Protein AF-A0A2D5G369-F1 (afdb_monomer_lite)

Foldseek 3Di:
DPQFWDWDDDPPDDIDIAGHPAG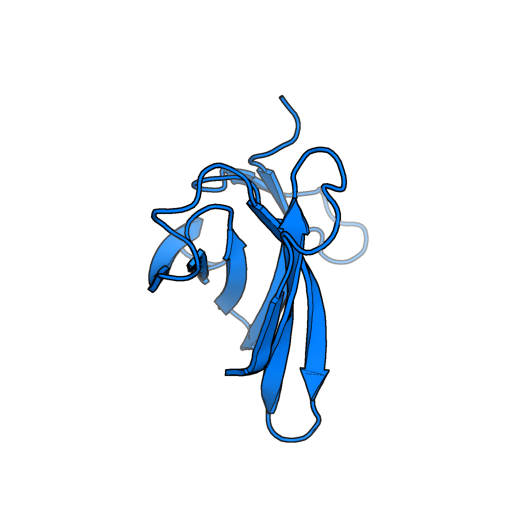WAEWDDPDPFWIWTFGAQGIWIAGNPVSDIDDDDGDCNVPPQKGWHYWDQDPVRKIKTKMAGPVRPPPPMDIDID

Secondary structure (DSSP, 8-state):
--TTEEEE--TTSPPEEEE-SS---EEEESSSSEEEEEETTEEEEEETTT--EEEEEESSTT-TTEEEEEEEE-TTS-EEEEEEETT--TT---EEE-

Structure (mmCIF, N/CA/C/O backbone):
data_AF-A0A2D5G369-F1
#
_entry.id   AF-A0A2D5G369-F1
#
loop_
_atom_site.group_PDB
_atom_site.id
_atom_site.type_symbol
_atom_site.label_atom_id
_atom_site.label_alt_id
_atom_site.label_comp_id
_atom_site.label_asym_id
_atom_site.label_entity_id
_atom_site.label_seq_id
_atom_site.pdbx_PDB_ins_code
_atom_site.Cartn_x
_atom_site.Cartn_y
_atom_site.Cartn_z
_atom_site.occupancy
_atom_site.B_iso_or_equiv
_atom_site.auth_seq_id
_atom_site.auth_comp_id
_atom_site.auth_asym_id
_atom_site.auth_atom_id
_atom_site.pdbx_PDB_model_num
ATOM 1 N N . MET A 1 1 ? 12.520 10.740 10.731 1.00 44.47 1 MET A N 1
ATOM 2 C CA . MET A 1 1 ? 11.571 9.669 11.109 1.00 44.47 1 MET A CA 1
ATOM 3 C C . MET A 1 1 ? 11.632 8.601 10.031 1.00 44.47 1 MET A C 1
ATOM 5 O O . MET A 1 1 ? 11.590 8.969 8.868 1.00 44.47 1 MET A O 1
ATOM 9 N N . LEU A 1 2 ? 11.790 7.324 10.395 1.00 50.22 2 LEU A N 1
ATOM 10 C CA . LEU A 1 2 ? 11.989 6.199 9.460 1.00 50.22 2 LEU A CA 1
ATOM 11 C C . LEU A 1 2 ? 10.757 5.868 8.590 1.00 50.22 2 LEU A C 1
ATOM 13 O O . LEU A 1 2 ? 10.830 5.028 7.705 1.00 50.22 2 LEU A O 1
ATOM 17 N N . ASN A 1 3 ? 9.622 6.515 8.842 1.00 64.69 3 ASN A N 1
ATOM 18 C CA . ASN A 1 3 ? 8.307 5.994 8.476 1.00 64.69 3 ASN A CA 1
ATOM 19 C C . ASN A 1 3 ? 7.834 6.429 7.081 1.00 64.69 3 ASN A C 1
ATOM 21 O O . ASN A 1 3 ? 6.634 6.465 6.848 1.00 64.69 3 ASN A O 1
ATOM 25 N N . SER A 1 4 ? 8.721 6.864 6.185 1.00 84.50 4 SER A N 1
ATOM 26 C CA . SER A 1 4 ? 8.319 7.422 4.878 1.00 84.50 4 SER A CA 1
ATOM 27 C C . SER A 1 4 ? 9.407 7.261 3.815 1.00 84.50 4 SER A C 1
ATOM 29 O O . SER A 1 4 ? 9.600 8.148 2.990 1.00 84.50 4 SER A O 1
ATOM 31 N N . LYS A 1 5 ? 10.179 6.171 3.870 1.00 91.62 5 LYS A N 1
ATOM 32 C CA . LYS A 1 5 ? 11.198 5.842 2.866 1.00 91.62 5 LYS A CA 1
ATOM 33 C C . LYS A 1 5 ? 10.952 4.431 2.336 1.00 91.62 5 LYS A C 1
ATOM 35 O O . LYS A 1 5 ? 10.680 3.524 3.119 1.00 91.62 5 LYS A O 1
ATOM 40 N N . PHE A 1 6 ? 11.07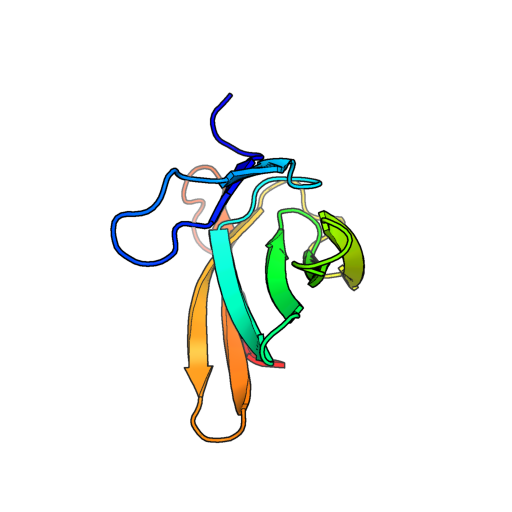7 4.257 1.028 1.00 92.25 6 PHE A N 1
ATOM 41 C CA . PHE A 1 6 ? 11.118 2.970 0.348 1.00 92.25 6 PHE A CA 1
ATOM 42 C C . PHE A 1 6 ? 12.563 2.705 -0.066 1.00 92.25 6 PHE A C 1
ATOM 44 O O . PHE A 1 6 ? 13.195 3.542 -0.714 1.00 92.25 6 PHE A O 1
ATOM 51 N N . TYR A 1 7 ? 13.090 1.556 0.337 1.00 92.19 7 TYR A N 1
ATOM 52 C CA . TYR A 1 7 ? 14.463 1.158 0.055 1.00 92.19 7 TYR A CA 1
ATOM 53 C C . TYR A 1 7 ? 14.447 0.127 -1.067 1.00 92.19 7 TYR A C 1
ATOM 55 O O . TYR A 1 7 ? 13.914 -0.968 -0.903 1.00 92.19 7 TYR A O 1
ATOM 63 N N . GLU A 1 8 ? 15.024 0.481 -2.208 1.00 92.00 8 GLU A N 1
ATOM 64 C CA . GLU A 1 8 ? 15.234 -0.435 -3.321 1.00 92.00 8 GLU A CA 1
ATOM 65 C C . GLU A 1 8 ? 16.698 -0.864 -3.320 1.00 92.00 8 GLU A C 1
ATOM 67 O O . GLU A 1 8 ? 17.605 -0.038 -3.414 1.00 92.00 8 GLU A O 1
ATOM 72 N N . GLN A 1 9 ? 16.931 -2.167 -3.225 1.00 91.88 9 GLN A N 1
ATOM 73 C CA . GLN A 1 9 ? 18.254 -2.754 -3.364 1.00 91.88 9 GLN A CA 1
ATOM 74 C C . GLN A 1 9 ? 18.163 -3.942 -4.317 1.00 91.88 9 GLN A C 1
ATOM 76 O O . GLN A 1 9 ? 17.307 -4.811 -4.157 1.00 91.88 9 GLN A O 1
ATOM 81 N N . ILE A 1 10 ? 19.037 -3.948 -5.319 1.00 88.31 10 ILE A N 1
ATOM 82 C CA . ILE A 1 10 ? 19.153 -5.015 -6.311 1.00 88.31 10 ILE A CA 1
ATOM 83 C C . ILE A 1 10 ? 20.476 -5.722 -6.033 1.00 88.31 10 ILE A C 1
ATOM 85 O O . ILE A 1 10 ? 21.536 -5.118 -6.200 1.00 88.31 10 ILE A O 1
ATOM 89 N N . ASP A 1 11 ? 20.404 -6.978 -5.594 1.00 90.25 11 ASP A N 1
ATOM 90 C CA . ASP A 1 11 ? 21.564 -7.783 -5.196 1.00 90.25 11 ASP A CA 1
ATOM 91 C C . ASP A 1 11 ? 22.504 -7.002 -4.245 1.00 90.25 11 ASP A C 1
ATOM 93 O O . ASP A 1 11 ? 22.053 -6.376 -3.282 1.00 90.25 11 ASP A O 1
ATOM 97 N N . ASP A 1 12 ? 23.807 -6.993 -4.533 1.00 90.81 12 ASP A N 1
ATOM 98 C CA . ASP A 1 12 ? 24.835 -6.309 -3.741 1.00 90.81 12 ASP A CA 1
ATOM 99 C C . ASP A 1 12 ? 25.092 -4.855 -4.195 1.00 90.81 12 ASP A C 1
ATOM 101 O O . ASP A 1 12 ? 26.123 -4.261 -3.868 1.00 90.81 12 ASP A O 1
ATOM 105 N N . GLN A 1 13 ? 24.184 -4.260 -4.975 1.00 92.62 13 GLN A N 1
ATOM 106 C CA . GLN A 1 13 ? 24.302 -2.858 -5.386 1.00 92.62 13 GLN A CA 1
ATOM 107 C C . GLN A 1 13 ? 23.965 -1.899 -4.236 1.00 92.62 13 GLN A C 1
ATOM 109 O O . GLN A 1 13 ? 23.379 -2.272 -3.218 1.00 92.62 13 GLN A O 1
ATOM 114 N N . SER A 1 14 ? 24.320 -0.624 -4.412 1.00 92.81 14 SER A N 1
ATOM 115 C CA . SER A 1 14 ? 23.944 0.434 -3.474 1.00 92.81 14 SER A CA 1
ATOM 116 C C . SER A 1 14 ? 22.426 0.555 -3.347 1.00 92.81 14 SER A C 1
ATOM 118 O O . SER A 1 14 ? 21.717 0.557 -4.352 1.00 92.81 14 SER A O 1
ATOM 120 N N . THR A 1 15 ? 21.937 0.735 -2.121 1.00 93.75 15 THR A N 1
ATOM 121 C CA . THR A 1 15 ? 20.518 0.980 -1.854 1.00 93.75 15 THR A CA 1
ATOM 122 C C . THR A 1 15 ? 20.084 2.343 -2.391 1.00 93.75 15 THR A C 1
ATOM 124 O O . THR A 1 15 ? 20.609 3.381 -1.981 1.00 93.75 15 THR A O 1
ATOM 127 N N . ASN A 1 16 ? 19.072 2.343 -3.253 1.00 92.19 16 ASN A N 1
ATOM 128 C CA . ASN A 1 16 ? 18.342 3.542 -3.637 1.00 92.19 16 ASN A CA 1
ATOM 129 C C . ASN A 1 16 ? 17.278 3.845 -2.579 1.00 92.19 16 ASN A C 1
ATOM 131 O O . ASN A 1 16 ? 16.574 2.951 -2.106 1.00 92.19 16 ASN A O 1
ATOM 135 N N . ILE A 1 17 ? 17.150 5.120 -2.218 1.00 93.31 17 ILE A N 1
ATOM 136 C CA . ILE A 1 17 ? 16.156 5.591 -1.252 1.00 93.31 17 ILE A CA 1
ATOM 137 C C . ILE A 1 17 ? 15.146 6.452 -1.998 1.00 93.31 17 ILE A C 1
ATOM 139 O O . ILE A 1 17 ? 15.519 7.435 -2.637 1.00 93.31 17 ILE A O 1
ATOM 143 N N . ILE A 1 18 ? 13.874 6.084 -1.897 1.00 94.38 18 ILE A N 1
ATOM 144 C CA . ILE A 1 18 ? 12.747 6.795 -2.498 1.00 94.38 18 ILE A CA 1
ATOM 145 C C . ILE A 1 18 ? 11.863 7.305 -1.365 1.00 94.38 18 ILE A C 1
ATOM 147 O O . ILE A 1 18 ? 11.606 6.592 -0.395 1.00 94.38 18 ILE A O 1
ATOM 151 N N . ASP A 1 19 ? 11.389 8.537 -1.472 1.00 94.12 19 ASP A N 1
ATOM 152 C CA . ASP A 1 19 ? 10.488 9.110 -0.475 1.00 94.12 19 ASP A CA 1
ATOM 153 C C . ASP A 1 19 ? 9.081 8.552 -0.674 1.00 94.12 19 ASP A C 1
ATOM 155 O O . ASP A 1 19 ? 8.567 8.569 -1.789 1.00 94.12 19 ASP A O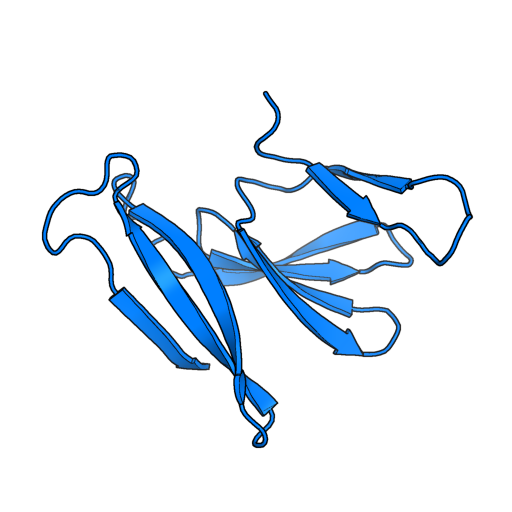 1
ATOM 159 N N . CYS A 1 20 ? 8.463 8.046 0.393 1.00 93.31 20 CYS A N 1
ATOM 160 C CA . CYS A 1 20 ? 7.074 7.597 0.375 1.00 93.31 20 CYS A CA 1
ATOM 161 C C . CYS A 1 20 ? 6.132 8.759 0.711 1.00 93.31 20 CYS A C 1
ATOM 163 O O . CYS A 1 20 ? 6.465 9.571 1.580 1.00 93.31 20 CYS A O 1
ATOM 165 N N . PRO A 1 21 ? 4.915 8.785 0.139 1.00 93.38 21 PRO A N 1
ATOM 166 C CA . PRO A 1 21 ? 3.899 9.786 0.470 1.00 93.38 21 PRO A CA 1
ATOM 167 C C . PRO A 1 21 ? 3.362 9.642 1.905 1.00 93.38 21 PRO A C 1
ATOM 169 O O . PRO A 1 21 ? 2.757 10.568 2.436 1.00 93.38 21 PRO A O 1
ATOM 172 N N . GLY A 1 22 ? 3.629 8.512 2.567 1.00 91.94 22 GLY A N 1
ATOM 173 C CA . GLY A 1 22 ? 3.254 8.263 3.953 1.00 91.94 22 GLY A CA 1
ATOM 174 C C . GLY A 1 22 ? 3.888 6.990 4.513 1.00 91.94 22 GLY A C 1
ATOM 175 O O . GLY A 1 22 ? 4.854 6.457 3.961 1.00 91.94 22 GLY A O 1
ATOM 176 N N . MET A 1 23 ? 3.330 6.494 5.620 1.00 92.38 23 MET A N 1
ATOM 177 C CA . MET A 1 23 ? 3.774 5.248 6.251 1.00 92.38 23 MET A CA 1
ATOM 178 C C . MET A 1 23 ? 3.391 4.037 5.410 1.00 92.38 23 MET A C 1
ATOM 180 O O . MET A 1 23 ? 2.247 3.600 5.441 1.00 92.38 23 MET A O 1
ATOM 184 N N . ALA A 1 24 ? 4.369 3.493 4.689 1.00 93.62 24 ALA A N 1
ATOM 185 C CA . ALA A 1 24 ? 4.237 2.234 3.972 1.00 93.62 24 ALA A CA 1
ATOM 186 C C . ALA A 1 24 ? 4.598 1.047 4.878 1.00 93.62 24 ALA A C 1
ATOM 188 O O . ALA A 1 24 ? 5.510 1.140 5.701 1.00 93.62 24 ALA A O 1
ATOM 189 N N . SER A 1 25 ? 3.888 -0.067 4.729 1.00 93.25 25 SER A N 1
ATOM 190 C CA . SER A 1 25 ? 4.077 -1.269 5.569 1.00 93.25 25 SER A CA 1
ATOM 191 C C . SER A 1 25 ? 4.007 -2.583 4.797 1.00 93.25 25 SER A C 1
ATOM 193 O O . SER A 1 25 ? 4.607 -3.572 5.207 1.00 93.25 25 SER A O 1
ATOM 195 N N . ALA A 1 26 ? 3.346 -2.567 3.645 1.00 95.44 26 ALA A N 1
ATOM 196 C CA . ALA A 1 26 ? 3.133 -3.723 2.799 1.00 95.44 26 ALA A CA 1
ATOM 197 C C . ALA A 1 26 ? 3.332 -3.326 1.335 1.00 95.44 26 ALA A C 1
ATOM 199 O O . ALA A 1 26 ? 2.963 -2.221 0.937 1.00 95.44 26 ALA A O 1
ATOM 200 N N . ALA A 1 27 ? 3.917 -4.218 0.537 1.00 96.69 27 ALA A N 1
ATOM 201 C CA . ALA A 1 27 ? 4.176 -3.973 -0.874 1.00 96.69 27 ALA A CA 1
ATOM 202 C C . ALA A 1 27 ? 4.171 -5.271 -1.687 1.00 96.69 27 ALA A C 1
ATOM 204 O O . ALA A 1 27 ? 4.588 -6.327 -1.211 1.00 96.69 27 ALA A O 1
ATOM 205 N N . ALA A 1 28 ? 3.737 -5.176 -2.938 1.00 97.19 28 ALA A N 1
ATOM 206 C CA . ALA A 1 28 ? 3.748 -6.258 -3.907 1.00 97.19 28 ALA A CA 1
ATOM 207 C C . ALA A 1 28 ? 4.158 -5.745 -5.285 1.00 97.19 28 ALA A C 1
ATOM 209 O O . ALA A 1 28 ? 3.814 -4.639 -5.696 1.00 97.19 28 ALA A O 1
ATOM 210 N N . ARG A 1 29 ? 4.882 -6.580 -6.028 1.00 96.25 29 ARG A N 1
ATOM 211 C CA . ARG A 1 29 ? 5.271 -6.262 -7.399 1.00 96.25 29 ARG A CA 1
ATOM 212 C C . ARG A 1 29 ? 4.087 -6.467 -8.345 1.00 96.25 29 ARG A C 1
ATOM 214 O O . ARG A 1 29 ? 3.530 -7.560 -8.375 1.00 96.25 29 ARG A O 1
ATOM 221 N N . ILE A 1 30 ? 3.751 -5.439 -9.123 1.00 97.62 30 ILE A N 1
ATOM 222 C CA . ILE A 1 30 ? 2.773 -5.521 -10.218 1.00 97.62 30 ILE A CA 1
ATOM 223 C C . ILE A 1 30 ? 3.474 -6.078 -11.463 1.00 97.62 30 ILE A C 1
ATOM 225 O O . ILE A 1 30 ? 3.038 -7.068 -12.043 1.00 97.62 30 ILE A O 1
ATOM 229 N N . ASP A 1 31 ? 4.595 -5.463 -11.843 1.00 96.81 31 ASP A N 1
ATOM 230 C CA . ASP A 1 31 ? 5.451 -5.866 -12.963 1.00 96.81 31 ASP A CA 1
ATOM 231 C C . ASP A 1 31 ? 6.908 -5.430 -12.720 1.00 96.81 31 ASP A C 1
ATOM 233 O O . 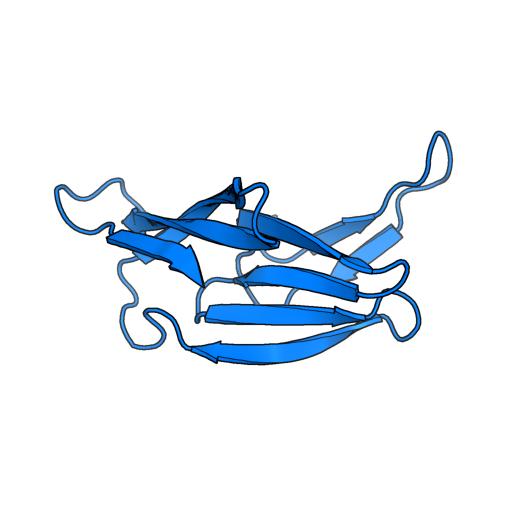ASP A 1 31 ? 7.287 -5.139 -11.589 1.00 96.81 31 ASP A O 1
ATOM 237 N N . SER A 1 32 ? 7.759 -5.418 -13.751 1.00 95.62 32 SER A N 1
ATOM 238 C CA . SER A 1 32 ? 9.175 -5.050 -13.606 1.00 95.62 32 SER A CA 1
ATOM 239 C C . SER A 1 32 ? 9.405 -3.626 -13.095 1.00 95.62 32 SER A C 1
ATOM 241 O O . SER A 1 32 ? 10.459 -3.367 -12.523 1.00 95.62 32 SER A O 1
ATOM 243 N N . ASN A 1 33 ? 8.449 -2.719 -13.305 1.00 96.75 33 ASN A N 1
ATOM 244 C CA . ASN A 1 33 ? 8.621 -1.289 -13.072 1.00 96.75 33 ASN A CA 1
ATOM 245 C C . ASN A 1 33 ? 7.668 -0.745 -12.009 1.00 96.75 33 ASN A C 1
ATOM 247 O O . ASN A 1 33 ? 7.865 0.379 -11.561 1.00 96.75 33 ASN A O 1
ATOM 251 N N . ARG A 1 34 ? 6.633 -1.494 -11.619 1.00 98.06 34 ARG A N 1
ATOM 252 C CA . ARG A 1 34 ? 5.580 -0.993 -10.731 1.00 98.06 34 ARG A CA 1
ATOM 253 C C . ARG A 1 34 ? 5.421 -1.840 -9.478 1.00 98.06 34 ARG A C 1
ATOM 255 O O . ARG A 1 34 ? 5.325 -3.069 -9.542 1.00 98.06 34 ARG A O 1
ATOM 262 N N . ILE A 1 35 ? 5.318 -1.160 -8.342 1.00 97.88 35 ILE A N 1
ATOM 263 C CA . ILE A 1 35 ? 5.034 -1.741 -7.027 1.00 97.88 35 ILE A CA 1
ATOM 264 C C . ILE A 1 35 ? 3.712 -1.170 -6.517 1.00 97.88 35 ILE A C 1
ATOM 266 O O . ILE A 1 35 ? 3.552 0.044 -6.470 1.00 97.88 35 ILE A O 1
ATOM 270 N N . LEU A 1 36 ? 2.788 -2.031 -6.099 1.00 98.06 36 LEU A N 1
ATOM 271 C CA . LEU A 1 36 ? 1.633 -1.645 -5.291 1.00 98.06 36 LEU A CA 1
ATOM 272 C C . LEU A 1 36 ? 2.063 -1.628 -3.825 1.00 98.06 36 LEU A C 1
ATOM 274 O O . LEU A 1 36 ? 2.642 -2.611 -3.362 1.00 98.06 36 LEU A O 1
ATOM 278 N N . ALA A 1 37 ? 1.775 -0.565 -3.083 1.00 97.31 37 ALA A N 1
ATOM 279 C CA . ALA A 1 37 ? 2.088 -0.479 -1.661 1.00 97.31 37 ALA A CA 1
ATOM 280 C C . ALA A 1 37 ? 0.894 0.012 -0.843 1.00 97.31 37 ALA A C 1
ATOM 282 O O . ALA A 1 37 ? 0.176 0.916 -1.263 1.00 97.31 37 ALA A O 1
ATOM 283 N N . ALA A 1 38 ? 0.724 -0.558 0.350 1.00 96.31 38 ALA A N 1
ATOM 284 C CA . ALA A 1 38 ? -0.186 -0.045 1.363 1.00 96.31 38 ALA A CA 1
ATOM 285 C C . ALA A 1 38 ? 0.517 1.048 2.171 1.00 96.31 38 ALA A C 1
ATOM 287 O O . ALA A 1 38 ? 1.487 0.781 2.893 1.00 96.31 38 ALA A O 1
ATOM 288 N N . VAL A 1 39 ? 0.008 2.264 2.021 1.00 94.50 39 VAL A N 1
ATOM 289 C CA . VAL A 1 39 ? 0.401 3.494 2.704 1.00 94.50 39 VAL A CA 1
ATOM 290 C C . VAL A 1 39 ? -0.706 3.880 3.700 1.00 94.50 39 VAL A C 1
ATOM 292 O O . VAL A 1 39 ? -1.781 3.286 3.706 1.00 94.50 39 VAL A O 1
ATOM 295 N N . ALA A 1 40 ? -0.430 4.826 4.598 1.00 89.62 40 ALA A N 1
ATOM 296 C CA . ALA A 1 40 ? -1.313 5.197 5.705 1.00 89.62 40 ALA A CA 1
ATOM 297 C C . ALA A 1 40 ? -2.742 5.591 5.287 1.00 89.62 40 ALA A C 1
ATOM 299 O O . ALA A 1 40 ? -3.662 5.364 6.058 1.00 89.62 40 ALA A O 1
ATOM 300 N N . ASP A 1 41 ? -2.917 6.168 4.100 1.00 93.38 41 ASP A N 1
ATOM 301 C CA . ASP A 1 41 ? -4.190 6.652 3.554 1.00 93.38 41 ASP A CA 1
ATOM 302 C C . ASP A 1 41 ? -4.788 5.736 2.468 1.00 93.38 41 ASP A C 1
ATOM 304 O O . ASP A 1 41 ? -5.847 6.033 1.912 1.00 93.38 41 ASP A O 1
ATOM 308 N N . GLY A 1 42 ? -4.126 4.626 2.133 1.00 95.94 42 GLY A N 1
ATOM 309 C CA . GLY A 1 42 ? -4.617 3.701 1.119 1.00 95.94 42 GLY A CA 1
ATOM 310 C C . GLY A 1 42 ? -3.530 2.989 0.331 1.00 95.94 42 GLY A C 1
ATOM 311 O O . GLY A 1 42 ? -2.383 2.856 0.754 1.00 95.94 42 GLY A O 1
ATOM 312 N N . LEU A 1 43 ? -3.904 2.498 -0.844 1.00 97.69 43 LEU A N 1
ATOM 313 C CA . LEU A 1 43 ? -2.992 1.885 -1.793 1.00 97.69 43 LEU A CA 1
ATOM 314 C C . LEU A 1 43 ? -2.462 2.905 -2.791 1.00 97.69 43 LEU A C 1
ATOM 316 O O . LEU A 1 43 ? -3.224 3.651 -3.407 1.00 97.69 43 LEU A O 1
ATOM 320 N N . HIS A 1 44 ? -1.153 2.855 -3.010 1.00 98.00 44 HIS A N 1
ATOM 321 C CA . HIS A 1 44 ? -0.446 3.673 -3.989 1.00 98.00 44 HIS A CA 1
ATOM 322 C C . HIS A 1 44 ? 0.410 2.794 -4.894 1.00 98.00 44 HIS A C 1
ATOM 324 O O . HIS A 1 44 ? 0.883 1.732 -4.483 1.00 98.00 44 HIS A O 1
ATOM 330 N N . ILE A 1 45 ? 0.638 3.252 -6.120 1.00 98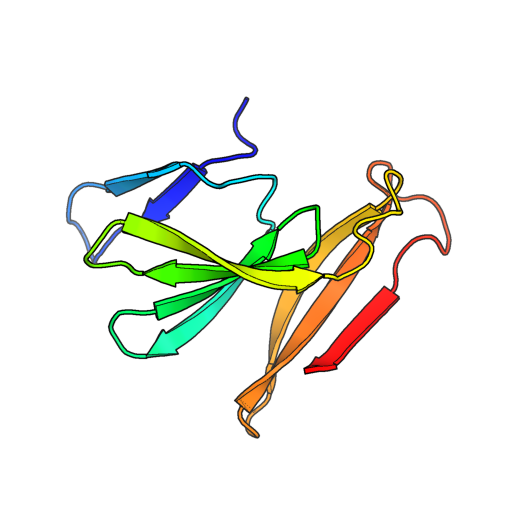.44 45 ILE A N 1
ATOM 331 C CA . ILE A 1 45 ? 1.549 2.631 -7.075 1.00 98.44 45 ILE A CA 1
ATOM 332 C C . ILE A 1 45 ? 2.826 3.466 -7.139 1.00 98.44 45 ILE A C 1
ATOM 334 O O . ILE A 1 45 ? 2.783 4.663 -7.414 1.00 98.44 45 ILE A O 1
ATOM 338 N N . LEU A 1 46 ? 3.964 2.823 -6.900 1.00 98.12 46 LEU A N 1
ATOM 339 C CA . LEU A 1 46 ? 5.289 3.379 -7.144 1.00 98.12 46 LEU A CA 1
ATOM 340 C C . LEU A 1 46 ? 5.778 2.929 -8.520 1.00 98.12 46 LEU A C 1
ATOM 342 O O . LEU A 1 46 ? 5.906 1.727 -8.769 1.00 98.12 46 LEU A O 1
ATOM 346 N N . ASP A 1 47 ? 6.111 3.892 -9.375 1.00 97.88 47 ASP A N 1
ATOM 347 C CA . ASP A 1 47 ? 6.887 3.660 -10.591 1.00 97.88 47 ASP A CA 1
ATOM 348 C C . ASP A 1 47 ? 8.390 3.734 -10.267 1.00 97.88 47 ASP A C 1
ATOM 350 O O . ASP A 1 47 ? 8.905 4.746 -9.787 1.00 97.88 47 ASP A O 1
ATOM 354 N N . LEU A 1 48 ? 9.111 2.639 -10.505 1.00 95.25 48 LEU A N 1
ATOM 355 C CA . LEU A 1 48 ? 10.535 2.497 -10.200 1.00 95.25 48 LEU A CA 1
ATOM 356 C C . LEU A 1 48 ? 11.444 3.201 -11.218 1.00 95.25 48 LEU A C 1
ATOM 358 O O . LEU A 1 48 ? 12.621 3.400 -10.931 1.00 95.25 48 LEU A O 1
ATOM 362 N N . VAL A 1 49 ? 10.938 3.597 -12.386 1.00 95.00 49 VAL A N 1
ATOM 363 C CA . VAL A 1 49 ? 11.709 4.327 -13.401 1.00 95.00 49 VAL A CA 1
ATOM 364 C C . VAL A 1 49 ? 11.653 5.824 -13.118 1.00 95.00 49 VAL A C 1
ATOM 366 O O . VAL A 1 49 ? 12.695 6.463 -12.973 1.00 95.00 49 VAL A O 1
ATOM 369 N N . SER A 1 50 ? 10.450 6.390 -13.011 1.00 96.56 50 SER A N 1
ATOM 370 C CA . SER A 1 50 ? 10.252 7.820 -12.736 1.00 96.56 50 SER A CA 1
ATOM 371 C C . SER A 1 50 ? 10.424 8.177 -11.259 1.00 96.56 50 SER A C 1
ATOM 373 O O . SER A 1 50 ? 10.595 9.353 -10.938 1.00 96.56 50 SER A O 1
ATOM 375 N N . ARG A 1 51 ? 10.376 7.180 -10.362 1.00 95.50 51 ARG A N 1
ATOM 376 C CA . ARG A 1 51 ? 10.370 7.343 -8.896 1.00 95.50 51 ARG A CA 1
ATOM 377 C C . ARG A 1 51 ? 9.163 8.134 -8.384 1.00 95.50 51 ARG A C 1
ATOM 379 O O . ARG A 1 51 ? 9.234 8.753 -7.324 1.00 95.50 51 ARG A O 1
ATOM 386 N N . SER A 1 52 ? 8.062 8.127 -9.135 1.00 96.81 52 SER A N 1
ATOM 387 C CA . SER A 1 52 ? 6.823 8.816 -8.770 1.00 96.81 52 SER A CA 1
ATOM 388 C C . SER A 1 52 ? 5.812 7.880 -8.120 1.00 96.81 52 SER A C 1
ATOM 390 O O . SER A 1 52 ? 5.735 6.700 -8.462 1.00 96.81 52 SER A O 1
ATOM 392 N N . TRP A 1 53 ? 4.993 8.447 -7.238 1.00 97.81 53 TRP A N 1
ATOM 393 C CA . TRP A 1 53 ? 3.861 7.773 -6.614 1.00 97.81 53 TRP A CA 1
ATOM 394 C C . TRP A 1 53 ? 2.541 8.240 -7.223 1.00 97.81 53 TRP A C 1
ATOM 396 O O . TRP A 1 53 ? 2.356 9.433 -7.465 1.00 97.81 53 TRP A O 1
ATOM 406 N N . GLU A 1 54 ? 1.623 7.302 -7.417 1.00 98.19 54 GLU A N 1
ATOM 407 C CA . GLU A 1 54 ? 0.243 7.536 -7.837 1.00 98.19 54 GLU A CA 1
ATOM 408 C C . GLU A 1 54 ? -0.712 6.923 -6.805 1.00 98.19 54 GLU A C 1
ATOM 410 O O . GLU A 1 54 ? -0.551 5.761 -6.429 1.00 98.19 54 GLU A O 1
ATOM 415 N N . SER A 1 55 ? -1.715 7.684 -6.357 1.00 97.81 55 SER A N 1
ATOM 416 C CA . SER A 1 55 ? -2.789 7.130 -5.524 1.00 97.81 55 SER A CA 1
ATOM 417 C C . SER A 1 55 ? -3.661 6.199 -6.362 1.00 97.81 55 SER A C 1
ATOM 419 O O . SER A 1 55 ? -4.074 6.562 -7.462 1.00 97.81 55 SER A O 1
ATOM 421 N N . TYR A 1 56 ? -3.935 5.001 -5.851 1.00 97.75 56 TYR A N 1
ATOM 422 C CA . TYR A 1 56 ? -4.687 3.973 -6.568 1.00 97.75 56 TYR A CA 1
ATOM 423 C C . TYR A 1 56 ? -6.059 3.711 -5.946 1.00 97.75 56 TYR A C 1
ATOM 425 O O . TYR A 1 56 ? -7.060 3.662 -6.659 1.00 97.75 56 TYR A O 1
ATOM 433 N N . LEU A 1 57 ? -6.117 3.532 -4.625 1.00 97.69 57 LEU A N 1
ATOM 434 C CA . LEU A 1 57 ? -7.365 3.255 -3.919 1.00 97.69 57 LEU A CA 1
ATOM 435 C C . LEU A 1 57 ? -7.274 3.723 -2.470 1.00 97.69 57 LEU A C 1
ATOM 437 O O . LEU A 1 57 ? -6.394 3.280 -1.739 1.00 97.69 57 LEU A O 1
ATOM 441 N N . GLU A 1 58 ? -8.208 4.560 -2.036 1.00 97.50 58 GLU A N 1
ATOM 442 C CA . GLU A 1 58 ? -8.311 4.946 -0.629 1.00 97.50 58 GLU A CA 1
ATOM 443 C C . GLU A 1 58 ? -8.726 3.750 0.235 1.00 97.50 58 GLU A C 1
ATOM 445 O O . GLU A 1 58 ? -9.681 3.040 -0.088 1.00 97.50 58 GLU A O 1
ATOM 450 N N . ILE A 1 59 ? -8.020 3.533 1.346 1.00 97.00 59 ILE A N 1
ATOM 451 C CA . ILE A 1 59 ? -8.369 2.523 2.350 1.00 97.00 59 ILE A CA 1
ATOM 452 C C . ILE A 1 59 ? -8.174 3.158 3.713 1.00 97.00 59 ILE A C 1
ATOM 454 O O . ILE A 1 59 ? -7.056 3.530 4.053 1.00 97.00 59 ILE A O 1
ATOM 458 N N . GLU A 1 60 ? -9.259 3.254 4.484 1.00 96.19 60 GLU A N 1
ATOM 459 C CA . GLU A 1 60 ? -9.231 3.848 5.827 1.00 96.19 60 GLU A CA 1
ATOM 460 C C . GLU A 1 60 ? -8.635 5.276 5.834 1.00 96.19 60 GLU A C 1
ATOM 462 O O . GLU A 1 60 ? -8.088 5.720 6.840 1.00 96.19 60 GLU A O 1
ATOM 467 N N . SER A 1 61 ? -8.758 6.012 4.718 1.00 95.88 61 SER A N 1
ATOM 468 C CA . SER A 1 61 ? -8.182 7.353 4.517 1.00 95.88 61 SER A CA 1
ATOM 469 C C . SER A 1 61 ? -8.691 8.388 5.527 1.00 95.88 61 SER A C 1
ATOM 471 O O . SER A 1 61 ? -7.991 9.347 5.857 1.00 95.88 61 SER A O 1
ATOM 473 N N . ASP A 1 62 ? -9.894 8.181 6.059 1.00 96.25 62 ASP A N 1
ATOM 474 C CA . ASP A 1 62 ? -10.546 8.995 7.084 1.00 96.25 62 ASP A CA 1
ATOM 475 C C . ASP A 1 62 ? -10.328 8.477 8.519 1.00 96.25 62 ASP A C 1
ATOM 477 O O . ASP A 1 62 ? -10.768 9.109 9.485 1.00 96.25 62 ASP A O 1
ATOM 481 N N . ASN A 1 63 ? -9.615 7.362 8.691 1.00 95.25 63 ASN A N 1
ATOM 482 C CA . ASN A 1 63 ? -9.401 6.714 9.978 1.00 95.25 63 ASN A CA 1
ATOM 483 C C . ASN A 1 63 ? -7.962 6.903 10.476 1.00 95.25 63 ASN A C 1
ATOM 485 O O . ASN A 1 63 ? -7.082 6.069 10.291 1.00 95.25 63 ASN A O 1
ATOM 489 N N . SER A 1 64 ? -7.733 7.977 11.231 1.00 93.38 64 SER A N 1
ATOM 490 C CA . SER A 1 64 ? -6.412 8.270 11.804 1.00 93.38 64 SER A CA 1
ATOM 491 C C . SER A 1 64 ? -5.953 7.297 12.904 1.00 93.38 64 SER A C 1
ATOM 493 O O . SER A 1 64 ? -4.878 7.490 13.476 1.00 93.38 64 SER A O 1
ATOM 495 N N . LEU A 1 65 ? -6.782 6.325 13.305 1.00 95.62 65 LEU A N 1
ATOM 496 C CA . LEU A 1 65 ? -6.431 5.355 14.345 1.00 95.62 65 LEU A CA 1
ATOM 497 C C . LEU A 1 65 ? -5.554 4.223 13.800 1.00 95.62 65 LEU A C 1
ATOM 499 O O . LEU A 1 65 ? -4.784 3.622 14.555 1.00 95.62 65 LEU A O 1
ATOM 503 N N . THR A 1 66 ? -5.683 3.919 12.513 1.00 95.81 66 THR A N 1
ATOM 504 C CA . THR A 1 66 ? -5.159 2.704 11.900 1.00 95.81 66 THR A CA 1
ATOM 505 C C . THR A 1 66 ? -4.039 2.984 10.909 1.00 95.81 66 THR A C 1
ATOM 507 O O . THR A 1 66 ? -3.797 4.101 10.465 1.00 95.81 66 THR A O 1
ATOM 510 N N . ARG A 1 67 ? -3.305 1.921 10.592 1.00 94.81 67 ARG A N 1
ATOM 511 C CA . ARG A 1 67 ? -2.285 1.872 9.548 1.00 94.81 67 ARG A CA 1
ATOM 512 C C . ARG A 1 67 ? -2.335 0.526 8.845 1.00 94.81 67 ARG A C 1
ATOM 514 O O . ARG A 1 67 ? -2.797 -0.458 9.427 1.00 94.81 67 ARG A O 1
ATOM 521 N N . GLY A 1 68 ? -1.739 0.451 7.659 1.00 94.06 68 GLY A N 1
ATOM 522 C CA . GLY A 1 68 ? -1.381 -0.830 7.056 1.00 94.06 68 GLY A CA 1
ATOM 523 C C . GLY A 1 68 ? -0.453 -1.661 7.956 1.00 94.06 68 GLY A C 1
ATOM 524 O O . GLY A 1 68 ? 0.246 -1.142 8.841 1.00 94.06 68 GLY A O 1
ATOM 525 N N . ASN A 1 69 ? -0.462 -2.972 7.738 1.00 95.31 69 ASN A N 1
ATOM 526 C CA . ASN A 1 69 ? 0.402 -3.931 8.410 1.00 95.31 69 ASN A CA 1
ATOM 527 C C . ASN A 1 69 ? 1.054 -4.888 7.395 1.00 95.31 69 ASN A C 1
ATOM 529 O O . ASN A 1 69 ? 1.761 -4.432 6.507 1.00 95.31 69 ASN A O 1
ATOM 533 N N . ASP A 1 70 ? 0.856 -6.199 7.532 1.00 97.06 70 ASP A N 1
ATOM 534 C CA . ASP A 1 70 ? 1.467 -7.202 6.660 1.00 97.06 70 ASP A CA 1
ATOM 535 C C . ASP A 1 70 ? 0.572 -7.549 5.459 1.00 97.06 70 ASP A C 1
ATOM 537 O O . ASP A 1 70 ? -0.645 -7.323 5.484 1.00 97.06 70 ASP A O 1
ATOM 541 N N . CYS A 1 71 ? 1.173 -8.122 4.415 1.00 97.56 71 CYS A N 1
ATOM 542 C CA . CYS A 1 71 ? 0.474 -8.514 3.195 1.00 97.56 71 CYS A CA 1
ATOM 543 C C . CYS A 1 71 ? 0.988 -9.815 2.574 1.00 97.56 71 CYS A C 1
ATOM 545 O O . CYS A 1 71 ? 2.077 -10.310 2.865 1.00 97.56 71 CYS A O 1
ATOM 547 N N . ARG A 1 72 ? 0.197 -10.350 1.643 1.00 97.94 72 ARG A N 1
ATOM 548 C CA . ARG A 1 72 ? 0.593 -11.419 0.730 1.00 97.94 72 ARG A CA 1
ATOM 549 C C . ARG A 1 72 ? -0.236 -11.368 -0.547 1.00 97.94 72 ARG A C 1
ATOM 551 O O . ARG A 1 72 ? -1.443 -11.160 -0.510 1.00 97.94 72 ARG A O 1
ATOM 558 N N . VAL A 1 73 ? 0.403 -11.646 -1.678 1.00 98.19 73 VAL A N 1
ATOM 559 C CA . VAL A 1 73 ? -0.307 -11.880 -2.942 1.00 98.19 73 VAL A CA 1
ATOM 560 C C . VAL A 1 73 ? -0.767 -13.337 -2.992 1.00 98.19 73 VAL A C 1
ATOM 562 O O . VAL A 1 73 ? 0.047 -14.256 -2.860 1.00 98.19 73 VAL A O 1
ATOM 565 N N . HIS A 1 74 ? -2.069 -13.551 -3.160 1.00 97.94 74 HIS A N 1
ATOM 566 C CA . HIS A 1 74 ? -2.658 -14.866 -3.411 1.00 97.94 74 HIS A CA 1
ATOM 567 C C . HIS A 1 74 ? -2.338 -15.339 -4.840 1.00 97.94 74 HIS A C 1
ATOM 569 O O . HIS A 1 74 ? -2.120 -14.518 -5.728 1.00 97.94 74 HIS A O 1
ATOM 575 N N . GLN A 1 75 ? -2.360 -16.649 -5.118 1.00 97.38 75 GLN A N 1
ATOM 576 C CA . GLN A 1 75 ? -2.028 -17.180 -6.453 1.00 97.38 75 GLN A CA 1
ATOM 577 C C . GLN A 1 75 ? -2.941 -16.672 -7.584 1.00 97.38 75 GLN A C 1
ATOM 579 O O . GLN A 1 75 ? -2.543 -16.711 -8.743 1.00 97.38 75 GLN A O 1
ATOM 584 N N . SER A 1 76 ? -4.143 -16.179 -7.269 1.00 97.19 76 SER A N 1
ATOM 585 C CA . SER A 1 76 ? -5.028 -15.514 -8.243 1.00 97.19 76 SER A CA 1
ATOM 586 C C . SER A 1 76 ? -4.531 -14.137 -8.693 1.00 97.19 76 SER A C 1
ATOM 588 O O . SER A 1 76 ? -5.103 -13.567 -9.615 1.00 97.19 76 SER A O 1
ATOM 590 N N . GLY A 1 77 ? -3.518 -13.583 -8.024 1.00 96.19 77 GLY A N 1
ATOM 591 C CA . GLY A 1 77 ? -3.066 -12.202 -8.182 1.00 96.19 77 GLY A CA 1
ATOM 592 C C . GLY A 1 77 ? -3.683 -11.225 -7.179 1.00 96.19 77 GLY A C 1
ATOM 593 O O . GLY A 1 77 ? -3.263 -10.075 -7.146 1.00 96.19 77 GLY A O 1
ATOM 594 N N . SER A 1 78 ? -4.629 -11.663 -6.339 1.00 97.31 78 SER A N 1
ATOM 595 C CA . SER A 1 78 ? -5.264 -10.776 -5.357 1.00 97.31 78 SER A CA 1
ATOM 596 C C . SER A 1 78 ? -4.285 -10.353 -4.264 1.00 97.31 78 SER A C 1
ATOM 598 O O . SER A 1 78 ? -3.590 -11.197 -3.687 1.00 97.31 78 SER A O 1
ATOM 600 N N . PHE A 1 79 ? -4.258 -9.064 -3.942 1.00 97.94 79 PHE A N 1
ATOM 601 C CA . PHE A 1 79 ? -3.414 -8.502 -2.893 1.00 97.94 79 PHE A CA 1
ATOM 602 C C . PHE A 1 79 ? -4.162 -8.516 -1.563 1.00 97.94 79 PHE A C 1
ATOM 604 O O . PHE A 1 79 ? -5.090 -7.738 -1.354 1.00 97.94 79 PHE A O 1
ATOM 611 N N . TRP A 1 80 ? -3.767 -9.416 -0.666 1.00 98.38 80 TRP A N 1
ATOM 612 C CA . TRP A 1 80 ? -4.320 -9.501 0.681 1.00 98.38 80 TRP A CA 1
ATOM 613 C C . TRP A 1 80 ? -3.444 -8.710 1.637 1.00 98.38 80 TRP A C 1
ATOM 615 O O . TRP A 1 80 ? -2.233 -8.930 1.679 1.00 98.38 80 TRP A O 1
ATOM 625 N N . PHE A 1 81 ? -4.034 -7.833 2.439 1.00 98.00 81 PHE A N 1
ATOM 626 C CA . PHE A 1 81 ? -3.305 -7.101 3.470 1.00 98.00 81 PHE A CA 1
ATOM 627 C C . PHE A 1 81 ? -4.197 -6.782 4.666 1.00 98.00 81 PHE A C 1
ATOM 629 O O . PHE A 1 81 ? -5.423 -6.739 4.559 1.00 98.00 81 PHE A O 1
ATOM 636 N N . GLY A 1 82 ? -3.569 -6.593 5.822 1.00 97.44 82 GLY A N 1
ATOM 637 C CA . GLY A 1 82 ? -4.253 -6.194 7.047 1.00 97.44 82 GLY A CA 1
ATOM 638 C C . GLY A 1 82 ? -3.980 -4.742 7.421 1.00 97.44 82 GLY A C 1
ATOM 639 O O . GLY A 1 82 ? -2.917 -4.202 7.111 1.00 97.44 82 GLY A O 1
ATOM 640 N N . THR A 1 83 ? -4.907 -4.147 8.162 1.00 97.25 83 THR A N 1
ATOM 641 C CA . THR A 1 83 ? -4.701 -2.916 8.9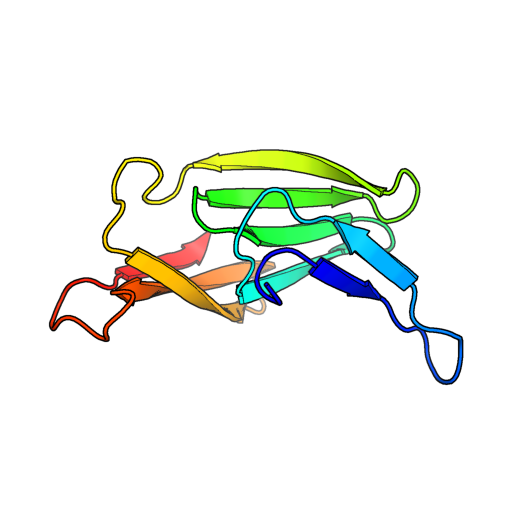28 1.00 97.25 83 THR A CA 1
ATOM 642 C C . THR A 1 83 ? -4.662 -3.227 10.422 1.00 97.25 83 THR A C 1
ATOM 644 O O . THR A 1 83 ? -5.115 -4.277 10.883 1.00 97.25 83 THR A O 1
ATOM 647 N N . MET A 1 84 ? -4.069 -2.333 11.206 1.00 97.06 84 MET A N 1
ATOM 648 C CA . MET A 1 84 ? -4.098 -2.397 12.665 1.00 97.06 84 MET A CA 1
ATOM 649 C C . MET A 1 84 ? -4.025 -1.003 13.273 1.00 97.06 84 MET A C 1
ATOM 651 O O . MET A 1 84 ? -3.479 -0.083 12.665 1.00 97.06 84 MET A O 1
ATOM 655 N N . GLY A 1 85 ? -4.523 -0.864 14.499 1.00 96.69 85 GLY A N 1
ATOM 656 C CA . GLY A 1 85 ? -4.367 0.365 15.262 1.00 96.69 85 GLY A CA 1
ATOM 657 C C . GLY A 1 85 ? -2.894 0.679 15.557 1.00 96.69 85 GLY A C 1
ATOM 658 O O . GLY A 1 85 ? -2.074 -0.226 15.774 1.00 96.69 85 GLY A O 1
ATOM 659 N N . HIS A 1 86 ? -2.537 1.962 15.569 1.00 93.69 86 HIS A N 1
ATOM 660 C CA . HIS A 1 86 ? -1.164 2.407 15.822 1.00 93.69 86 HIS A CA 1
ATOM 661 C C . HIS A 1 86 ? -0.603 1.928 17.167 1.00 93.69 86 HIS A C 1
ATOM 663 O O . HIS A 1 86 ? 0.607 1.710 17.272 1.00 93.69 86 HIS A O 1
ATOM 669 N N . LYS A 1 87 ? -1.457 1.743 18.180 1.00 96.19 87 LYS A N 1
ATOM 670 C CA . LYS A 1 87 ? -1.083 1.266 19.520 1.00 96.19 87 LYS A CA 1
ATOM 671 C C . LYS A 1 87 ? -1.625 -0.135 19.809 1.00 96.19 87 LYS A C 1
ATOM 673 O O . LYS A 1 87 ? -1.725 -0.509 20.975 1.00 96.19 87 LYS A O 1
ATOM 678 N N . ALA A 1 88 ? -1.937 -0.907 18.764 1.00 95.19 88 ALA A N 1
ATOM 679 C CA . ALA A 1 88 ? -2.547 -2.232 18.863 1.00 95.19 88 ALA A CA 1
ATOM 680 C C . ALA A 1 88 ? -3.901 -2.218 19.600 1.00 95.19 88 ALA A C 1
ATOM 682 O O . ALA A 1 88 ? -4.202 -3.087 20.419 1.00 95.19 88 ALA A O 1
ATOM 683 N N . GLU A 1 89 ? -4.721 -1.211 19.303 1.00 97.88 89 GLU A N 1
ATOM 684 C CA . GLU A 1 89 ? -6.076 -1.070 19.814 1.00 97.88 89 GLU A CA 1
ATOM 685 C C . GLU A 1 89 ? -6.928 -2.307 19.456 1.00 97.88 89 GLU A C 1
ATOM 687 O O . GLU A 1 89 ? -7.001 -2.689 18.280 1.00 97.88 89 GLU A O 1
ATOM 692 N N . PRO A 1 90 ? -7.594 -2.948 20.436 1.00 97.38 90 PRO A N 1
ATOM 693 C CA . PRO A 1 90 ? -8.428 -4.115 20.174 1.00 97.38 90 PRO A CA 1
ATOM 694 C C . PRO A 1 90 ? -9.552 -3.806 19.179 1.00 97.38 90 PRO A C 1
ATOM 696 O O . PRO A 1 90 ? -10.325 -2.873 19.382 1.00 97.38 90 PRO A O 1
ATOM 699 N N . GLY A 1 91 ? -9.657 -4.611 18.119 1.00 96.75 91 GLY A N 1
ATOM 700 C CA . GLY A 1 91 ? -10.729 -4.502 17.124 1.00 96.75 91 GLY A CA 1
ATOM 701 C C . GLY A 1 91 ? -10.613 -3.327 16.148 1.00 96.75 91 GLY A C 1
ATOM 702 O O . GLY A 1 91 ? -11.530 -3.130 15.362 1.00 96.75 91 GLY A O 1
ATOM 703 N N . ALA A 1 92 ? -9.515 -2.562 16.170 1.00 97.12 92 ALA A N 1
ATOM 704 C CA . ALA A 1 92 ? -9.330 -1.435 15.252 1.00 97.12 92 ALA A CA 1
ATOM 705 C C . ALA A 1 92 ? -8.899 -1.856 13.835 1.00 97.12 92 ALA A C 1
ATOM 707 O O . ALA A 1 92 ? -9.055 -1.079 12.904 1.00 97.12 92 ALA A O 1
ATOM 708 N N . GLY A 1 93 ? -8.319 -3.049 13.676 1.00 96.38 93 GLY A N 1
ATOM 709 C CA . GLY A 1 93 ? -7.807 -3.534 12.393 1.00 96.38 93 GLY A CA 1
ATOM 710 C C . GLY A 1 93 ? -8.836 -4.290 11.557 1.00 96.38 93 GLY A C 1
ATOM 711 O O . GLY A 1 93 ? -9.758 -4.905 12.094 1.00 96.38 93 GLY A O 1
ATOM 712 N N . SER A 1 94 ? -8.599 -4.313 10.250 1.00 97.69 94 SER A N 1
ATOM 713 C CA . SER A 1 94 ? -9.386 -5.026 9.243 1.00 97.69 94 SER A CA 1
ATOM 714 C C . SER A 1 94 ? -8.478 -5.866 8.338 1.00 97.69 94 SER A C 1
ATOM 716 O O . SER A 1 94 ? -7.258 -5.710 8.337 1.00 97.69 94 SER A O 1
ATOM 718 N N . ILE A 1 95 ? -9.062 -6.777 7.557 1.00 97.38 95 ILE A N 1
ATOM 719 C CA . ILE A 1 95 ? -8.363 -7.511 6.492 1.00 97.38 95 ILE A CA 1
ATOM 720 C C . ILE A 1 95 ? -9.055 -7.194 5.172 1.00 97.38 95 ILE A C 1
ATOM 722 O O . ILE A 1 95 ? -10.276 -7.304 5.072 1.00 97.38 95 ILE A O 1
ATOM 726 N N . TYR A 1 96 ? -8.263 -6.851 4.163 1.00 97.31 96 TYR A N 1
ATOM 727 C CA . TYR A 1 96 ? -8.713 -6.524 2.817 1.00 97.31 96 TYR A CA 1
ATOM 728 C C . TYR A 1 96 ? -8.127 -7.504 1.803 1.00 97.31 96 TYR A C 1
ATOM 730 O O . TYR A 1 96 ? -7.028 -8.035 1.989 1.00 97.31 96 TYR A O 1
ATOM 738 N N . HIS A 1 97 ? -8.846 -7.699 0.700 1.00 95.31 97 HIS A N 1
ATOM 739 C CA . HIS A 1 97 ? -8.305 -8.282 -0.520 1.00 95.31 97 HIS A CA 1
ATOM 740 C C . HIS A 1 97 ? -8.810 -7.486 -1.723 1.00 95.31 97 HIS A C 1
ATOM 742 O O . HIS A 1 97 ? -9.978 -7.095 -1.759 1.00 95.31 97 HIS A O 1
ATOM 748 N N . ILE A 1 98 ? -7.936 -7.246 -2.696 1.00 90.81 98 ILE A N 1
ATOM 749 C CA . ILE A 1 98 ? -8.240 -6.503 -3.929 1.00 90.81 98 ILE A CA 1
ATOM 750 C C . ILE A 1 98 ? -7.702 -7.293 -5.118 1.00 90.81 98 ILE A C 1
ATOM 752 O O . ILE A 1 98 ? -6.642 -7.944 -4.952 1.00 90.81 98 ILE A O 1
#

Sequence (98 aa):
MLNSKFYEQIDDQSTNIIDCPGMASAAARIDSNRILAAVADGLHILDLVSRSWESYLEIESDNSLTRGNDCRVHQSGSFWFGTMGHKAEPGAGSIYHI

pLDDT: mean 94.2, std 7.87, range [44.47, 98.44]

Radius of gyration: 13.69 Å; chains: 1; bounding box: 36×27×34 Å